Protein AF-A0A2V5X1W4-F1 (afdb_monomer)

pLDDT: mean 90.86, std 5.42, range [63.09, 96.25]

Mean predicted aligned error: 3.99 Å

Secondary structure (DSSP, 8-state):
--HHHHHHHHHTTTS-EEE-SSS-EEETTEESSSSSS-EEEEEEESS---HHHHHHHHH-HHHHSSSPPPHHHHHHTTEEEEEEEEEEEETTEEEEPPPEE-

Foldseek 3Di:
DVVVVVVVVVCCLQWPWADPDPPDIHTAQWDDDDQVGIKGKDFDADDDDDSVLNSCVSNPVLRNDPDDHDPVVCVVSRTPFMWMWGFHDDPPDTDTDPTDTD

Nearest PDB structures (foldseek):
  8h67-assembly1_L  TM=3.588E-01  e=5.699E-01  Synechocystis sp. PCC 6714
  6imj-assembly1_B  TM=1.900E-01  e=8.307E-01  African swine fever virus
  5xxb-assembly1_n  TM=1.669E-01  e=4.527E+00  Toxoplasma gondii

Sequence (102 aa):
MRGANLLAIAALPFFPVVPTSSTTVATTGFAGRGSRDTFVTWPIWTGWLALDAARSLFGLKELQGRSETSIKFLEMLGVAATYRSQRITLGKYRNFTPAAAM

Radius of gyration: 14.39 Å; Cα contacts (8 Å, |Δi|>4): 147; chains: 1; bounding box: 38×28×31 Å

Solvent-accessible surface area (backbone atoms only — not comparable to full-atom values): 5925 Å² total; per-residue (Å²): 122,66,68,65,52,51,51,53,61,71,38,37,82,46,42,44,75,42,76,76,51,100,87,44,69,46,41,47,36,53,34,77,66,66,58,90,38,25,34,38,46,48,75,41,61,78,69,92,69,56,74,67,57,49,27,52,57,41,51,33,61,69,65,46,39,94,60,74,64,58,64,71,60,32,52,76,71,43,30,79,45,41,30,37,24,43,40,38,67,62,88,94,43,80,45,66,47,80,67,40,83,90

Structure (mmCIF, N/CA/C/O backbone):
data_AF-A0A2V5X1W4-F1
#
_entry.id   AF-A0A2V5X1W4-F1
#
loop_
_atom_site.group_PDB
_atom_site.id
_atom_site.type_symbol
_atom_site.label_atom_id
_atom_site.label_alt_id
_atom_site.label_comp_id
_atom_site.label_asym_id
_atom_site.label_entity_id
_atom_site.label_seq_id
_atom_site.pdbx_PDB_ins_code
_atom_site.Cartn_x
_atom_site.Cartn_y
_atom_site.Cartn_z
_atom_site.occupancy
_atom_site.B_iso_or_equiv
_atom_site.auth_seq_id
_atom_site.auth_comp_id
_atom_site.auth_asym_id
_atom_site.auth_atom_id
_atom_site.pdbx_PDB_model_num
ATOM 1 N N . MET A 1 1 ? -17.592 16.196 -7.233 1.00 63.09 1 MET A N 1
ATOM 2 C CA . MET A 1 1 ? -16.298 15.556 -7.564 1.00 63.09 1 MET A CA 1
ATOM 3 C C . MET A 1 1 ? -16.546 14.329 -8.433 1.00 63.09 1 MET A C 1
ATOM 5 O O . MET A 1 1 ? -16.979 13.321 -7.901 1.00 63.09 1 MET A O 1
ATOM 9 N N . ARG A 1 2 ? -16.338 14.396 -9.754 1.00 84.38 2 ARG A N 1
ATOM 10 C CA . ARG A 1 2 ? -16.495 13.216 -10.634 1.00 84.38 2 ARG A CA 1
ATOM 11 C C . ARG A 1 2 ? -15.184 12.437 -10.795 1.00 84.38 2 ARG A C 1
ATOM 13 O O . ARG A 1 2 ? -15.199 11.219 -10.701 1.00 84.38 2 ARG A O 1
ATOM 20 N N . GLY A 1 3 ? -14.055 13.142 -10.923 1.00 91.69 3 GLY A N 1
ATOM 21 C CA . GLY A 1 3 ? -12.733 12.524 -11.102 1.00 91.69 3 GLY A CA 1
ATOM 22 C C . GLY A 1 3 ? -12.283 11.663 -9.919 1.00 91.69 3 GLY A C 1
ATOM 23 O O . GLY A 1 3 ? -11.897 10.520 -10.117 1.00 91.69 3 GLY A O 1
ATOM 24 N N . ALA A 1 4 ? -12.412 12.164 -8.685 1.00 85.62 4 ALA A N 1
ATOM 25 C CA . ALA A 1 4 ? -12.059 11.388 -7.491 1.00 85.62 4 ALA A CA 1
ATOM 26 C C . ALA A 1 4 ? -12.901 10.107 -7.352 1.00 85.62 4 ALA A C 1
ATOM 28 O O . ALA A 1 4 ? -12.370 9.053 -7.020 1.00 85.62 4 ALA A O 1
ATOM 29 N N . ASN A 1 5 ? -14.198 10.180 -7.668 1.00 91.31 5 ASN A N 1
ATOM 30 C CA . ASN A 1 5 ? -15.082 9.015 -7.633 1.00 91.31 5 ASN A CA 1
ATOM 31 C C . ASN A 1 5 ? -14.720 8.003 -8.729 1.00 91.31 5 ASN A C 1
ATOM 33 O O . ASN A 1 5 ? -14.693 6.808 -8.460 1.00 91.31 5 ASN A O 1
ATOM 37 N N . LEU A 1 6 ? -14.404 8.470 -9.943 1.00 94.50 6 LEU A N 1
ATOM 38 C CA . LEU A 1 6 ? -13.951 7.603 -11.032 1.00 94.50 6 LEU A CA 1
ATOM 39 C C . LEU A 1 6 ? -12.642 6.893 -10.666 1.00 94.50 6 LEU A C 1
ATOM 41 O O . LEU A 1 6 ? -12.522 5.689 -10.870 1.00 94.50 6 LEU A O 1
ATOM 45 N N . LEU A 1 7 ? -11.691 7.621 -10.075 1.00 90.69 7 LEU A N 1
ATOM 46 C CA . LEU A 1 7 ? -10.427 7.048 -9.623 1.00 90.69 7 LEU A CA 1
ATOM 47 C C . LEU A 1 7 ? -10.649 6.018 -8.508 1.00 90.69 7 LEU A C 1
ATOM 49 O O . LEU A 1 7 ? -10.040 4.954 -8.534 1.00 90.69 7 LEU A O 1
ATOM 53 N N . ALA A 1 8 ? -11.564 6.290 -7.574 1.00 88.94 8 ALA A N 1
ATOM 54 C CA . ALA A 1 8 ? -11.937 5.332 -6.537 1.00 88.94 8 ALA A CA 1
ATOM 55 C C . ALA A 1 8 ? -12.546 4.048 -7.129 1.00 88.94 8 ALA A C 1
ATOM 57 O O . ALA A 1 8 ? -12.201 2.957 -6.686 1.00 88.94 8 ALA A O 1
ATOM 58 N N . ILE A 1 9 ? -13.395 4.159 -8.158 1.00 91.94 9 ILE A N 1
ATOM 59 C CA . ILE A 1 9 ? -13.958 2.999 -8.869 1.00 91.94 9 ILE A CA 1
ATOM 60 C C . ILE A 1 9 ? -12.852 2.214 -9.585 1.00 91.94 9 ILE A C 1
ATOM 62 O O . ILE A 1 9 ? -12.783 0.995 -9.449 1.00 91.94 9 ILE A O 1
ATOM 66 N N . ALA A 1 10 ? -11.955 2.901 -10.295 1.00 92.88 10 ALA A N 1
ATOM 67 C CA . ALA A 1 10 ? -10.825 2.276 -10.981 1.00 92.88 10 ALA A CA 1
ATOM 68 C C . ALA A 1 10 ? -9.841 1.592 -10.013 1.00 92.88 10 ALA A C 1
ATOM 70 O O . ALA A 1 10 ? -9.144 0.658 -10.400 1.00 92.88 10 ALA A O 1
ATOM 71 N N . ALA A 1 11 ? -9.800 2.036 -8.754 1.00 92.25 11 ALA A N 1
ATOM 72 C CA . ALA A 1 11 ? -8.949 1.484 -7.708 1.00 92.25 11 ALA A CA 1
ATOM 73 C C . ALA A 1 11 ? -9.522 0.216 -7.042 1.00 92.25 11 ALA A C 1
ATOM 75 O O . ALA A 1 11 ? -8.765 -0.528 -6.416 1.00 92.25 11 ALA A O 1
ATOM 76 N N . LEU A 1 12 ? -10.825 -0.069 -7.186 1.00 91.81 12 LEU A N 1
ATOM 77 C CA . LEU A 1 12 ? -11.488 -1.218 -6.548 1.00 91.81 12 LEU A CA 1
ATOM 78 C C . LEU A 1 12 ? -10.831 -2.581 -6.822 1.00 91.81 12 LEU A C 1
ATOM 80 O O . LEU A 1 12 ? -10.778 -3.380 -5.888 1.00 91.81 12 LEU A O 1
ATOM 84 N N . PRO A 1 13 ? -10.304 -2.880 -8.029 1.00 93.12 13 PRO A N 1
ATOM 85 C CA . PRO A 1 13 ? -9.606 -4.140 -8.264 1.00 93.12 13 PRO A CA 1
ATOM 86 C C . PRO A 1 13 ? -8.374 -4.325 -7.368 1.00 93.12 13 PRO A C 1
ATOM 88 O O . PRO A 1 13 ? -8.064 -5.457 -7.012 1.00 93.12 13 PRO A O 1
ATOM 91 N N . PHE A 1 14 ? -7.685 -3.239 -7.005 1.00 93.00 14 PHE A N 1
ATOM 92 C CA . PHE A 1 14 ? -6.446 -3.260 -6.217 1.00 93.00 14 PHE A CA 1
ATOM 93 C C . PHE A 1 14 ? -6.691 -3.146 -4.714 1.00 93.00 14 PHE A C 1
ATOM 95 O O . PHE A 1 14 ? -6.020 -3.803 -3.921 1.00 93.00 14 PHE A O 1
ATOM 102 N N . PHE A 1 15 ? -7.669 -2.326 -4.330 1.00 93.12 15 PHE A N 1
ATOM 103 C CA . PHE A 1 15 ? -7.973 -1.995 -2.940 1.00 93.12 15 PHE A CA 1
ATOM 104 C C . PHE A 1 15 ? -9.428 -2.348 -2.601 1.00 93.12 15 PHE A C 1
ATOM 106 O O . PHE A 1 15 ? -10.189 -1.464 -2.189 1.00 93.12 15 PHE A O 1
ATOM 113 N N . PRO A 1 16 ? -9.870 -3.609 -2.789 1.00 93.56 16 PRO A N 1
ATOM 114 C CA . PRO A 1 16 ? -11.219 -3.990 -2.409 1.00 93.56 16 PRO A CA 1
ATOM 115 C C . PRO A 1 16 ? -11.431 -3.745 -0.914 1.00 93.56 16 PRO A C 1
ATOM 117 O O . PRO A 1 16 ? -10.552 -3.992 -0.083 1.00 93.56 16 PRO A O 1
ATOM 120 N N . VAL A 1 17 ? -12.619 -3.242 -0.587 1.00 91.81 17 VAL A N 1
ATOM 121 C CA . VAL A 1 17 ? -13.049 -2.984 0.785 1.00 91.81 17 VAL A CA 1
ATOM 122 C C . VAL A 1 17 ? -14.021 -4.080 1.184 1.00 91.81 17 VAL A C 1
ATOM 124 O O . VAL A 1 17 ? -15.089 -4.209 0.589 1.00 91.81 17 VAL A O 1
ATOM 127 N N . VAL A 1 18 ? -13.654 -4.862 2.192 1.00 91.94 18 VAL A N 1
ATOM 128 C CA . VAL A 1 18 ? -14.446 -5.995 2.673 1.00 91.94 18 VAL A CA 1
ATOM 129 C C . VAL A 1 18 ? -14.916 -5.748 4.107 1.00 91.94 18 VAL A C 1
ATOM 131 O O . VAL A 1 18 ? -14.121 -5.296 4.940 1.00 91.94 18 VAL A O 1
ATOM 134 N N . PRO A 1 19 ? -16.189 -6.020 4.440 1.00 92.81 19 PRO A N 1
ATOM 135 C CA . PRO A 1 19 ? -16.646 -6.023 5.824 1.00 92.81 19 PRO A CA 1
ATOM 136 C C . PRO A 1 19 ? -15.885 -7.071 6.638 1.00 92.81 19 PRO A C 1
ATOM 138 O O . PRO A 1 19 ? -15.736 -8.212 6.211 1.00 92.81 19 PRO A O 1
ATOM 141 N N . THR A 1 20 ? -15.414 -6.684 7.819 1.00 90.81 20 THR A N 1
ATOM 142 C CA . THR A 1 20 ? -14.759 -7.594 8.776 1.00 90.81 20 THR A CA 1
ATOM 143 C C . THR A 1 20 ? -15.579 -7.804 10.043 1.00 90.81 20 THR A C 1
ATOM 145 O O . THR A 1 20 ? -15.340 -8.753 10.781 1.00 90.81 20 THR A O 1
ATOM 148 N N . SER A 1 21 ? -16.555 -6.932 10.302 1.00 90.12 21 SER A N 1
ATOM 149 C CA . SER A 1 21 ? -17.582 -7.091 11.334 1.00 90.12 21 SER A CA 1
ATOM 150 C C . SER A 1 21 ? -18.807 -6.247 10.972 1.00 90.12 21 SER A C 1
ATOM 152 O O . SER A 1 21 ? -18.821 -5.580 9.937 1.00 90.12 21 SER A O 1
ATOM 154 N N . SER A 1 22 ? -19.810 -6.204 11.851 1.00 90.69 22 SER A N 1
ATOM 155 C CA . SER A 1 22 ? -20.978 -5.324 11.704 1.00 90.69 22 SER A CA 1
ATOM 156 C C . SER A 1 22 ? -20.637 -3.828 11.662 1.00 90.69 22 SER A C 1
ATOM 158 O O . SER A 1 22 ? -21.454 -3.034 11.205 1.00 90.69 22 SER A O 1
ATOM 160 N N . THR A 1 23 ? -19.451 -3.424 12.133 1.00 89.12 23 THR A N 1
ATOM 161 C CA . THR A 1 23 ? -19.057 -2.005 12.250 1.00 89.12 23 THR A CA 1
ATOM 162 C C . THR A 1 23 ? -17.697 -1.684 11.635 1.00 89.12 23 THR A C 1
ATOM 164 O O . THR A 1 23 ? -17.267 -0.530 11.656 1.00 89.12 23 THR A O 1
ATOM 167 N N . THR A 1 24 ? -16.993 -2.677 11.084 1.0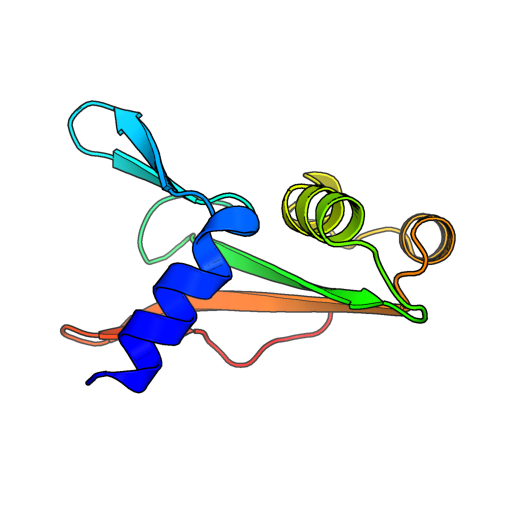0 87.50 24 THR A N 1
ATOM 168 C CA . THR A 1 24 ? -15.629 -2.497 10.571 1.00 87.50 24 THR A CA 1
ATOM 169 C C . THR A 1 24 ? -15.456 -3.060 9.174 1.00 87.50 24 THR A C 1
ATOM 171 O O . THR A 1 24 ? -16.066 -4.058 8.797 1.00 87.50 24 THR A O 1
ATOM 174 N N . VAL A 1 25 ? -14.551 -2.430 8.429 1.00 90.50 25 VAL A N 1
ATOM 175 C CA . VAL A 1 25 ? -14.101 -2.871 7.110 1.00 90.50 25 VAL A CA 1
ATOM 176 C C . VAL A 1 25 ? -12.579 -2.975 7.097 1.00 90.50 25 VAL A C 1
ATOM 178 O O . VAL A 1 25 ? -11.902 -2.273 7.853 1.00 90.50 25 VAL A O 1
ATOM 181 N N . ALA A 1 26 ? -12.050 -3.828 6.229 1.00 89.94 26 ALA A N 1
ATOM 182 C CA . ALA A 1 26 ? -10.642 -3.869 5.863 1.00 89.94 26 ALA A CA 1
ATOM 183 C C . ALA A 1 26 ? -10.489 -3.546 4.376 1.00 89.94 26 ALA A C 1
ATOM 185 O O . ALA A 1 26 ? -11.382 -3.816 3.576 1.00 89.94 26 ALA A O 1
ATOM 186 N N . THR A 1 27 ? -9.351 -2.964 4.020 1.00 91.94 27 THR A N 1
ATOM 187 C CA . THR A 1 27 ? -8.995 -2.645 2.638 1.00 91.94 27 THR A CA 1
ATOM 188 C C . THR A 1 27 ? -7.683 -3.346 2.328 1.00 91.94 27 THR A C 1
ATOM 190 O O . THR A 1 27 ? -6.723 -3.182 3.080 1.00 91.94 27 THR A O 1
ATOM 193 N N . THR A 1 28 ? -7.629 -4.134 1.254 1.00 92.81 28 THR A N 1
ATOM 194 C CA . THR A 1 28 ? -6.370 -4.757 0.805 1.00 92.81 28 THR A CA 1
ATOM 195 C C . THR A 1 28 ? -5.303 -3.685 0.593 1.00 92.81 28 THR A C 1
ATOM 197 O O . THR A 1 28 ? -5.632 -2.585 0.166 1.00 92.81 28 THR A O 1
ATOM 200 N N . GLY A 1 29 ? -4.043 -3.971 0.926 1.00 91.81 29 GLY A N 1
ATOM 201 C CA . GLY A 1 29 ? -2.954 -2.989 0.851 1.00 91.81 29 GLY A CA 1
ATOM 202 C C . GLY A 1 29 ? -2.910 -1.988 2.008 1.00 91.81 29 GLY A C 1
ATOM 203 O O . GLY A 1 29 ? -2.043 -1.121 2.026 1.00 91.81 29 GLY A O 1
ATOM 204 N N . PHE A 1 30 ? -3.809 -2.108 2.990 1.00 91.69 30 PHE A N 1
ATOM 205 C CA . PHE A 1 30 ? -3.770 -1.329 4.223 1.00 91.69 30 PHE A CA 1
ATOM 206 C C . PHE A 1 30 ? -3.534 -2.238 5.427 1.00 91.69 30 PHE A C 1
ATOM 208 O O . PHE A 1 30 ? -4.157 -3.292 5.558 1.00 91.69 30 PHE A O 1
ATOM 215 N N . ALA A 1 31 ? -2.673 -1.800 6.341 1.00 89.00 31 ALA A N 1
ATOM 216 C CA . ALA A 1 31 ? -2.367 -2.507 7.580 1.00 89.00 31 ALA A CA 1
ATOM 217 C C . ALA A 1 31 ? -2.711 -1.670 8.819 1.00 89.00 31 ALA A C 1
ATOM 219 O O . ALA A 1 31 ? -2.554 -0.449 8.816 1.00 89.00 31 ALA A O 1
ATOM 220 N N . GLY A 1 32 ? -3.133 -2.357 9.886 1.00 86.12 32 GLY A N 1
ATOM 221 C CA . GLY A 1 32 ? -3.444 -1.796 11.207 1.00 86.12 32 GLY A CA 1
ATOM 222 C C . GLY A 1 32 ? -4.926 -1.426 11.418 1.00 86.12 32 GLY A C 1
ATOM 223 O O . GLY A 1 32 ? -5.783 -1.747 10.592 1.00 86.12 32 GLY A O 1
ATOM 224 N N . ARG A 1 33 ? -5.265 -0.809 12.563 1.00 78.50 33 ARG A N 1
ATOM 225 C CA . ARG A 1 33 ? -6.653 -0.524 12.978 1.00 78.50 33 ARG A CA 1
ATOM 226 C C . ARG A 1 33 ? -6.884 0.938 13.395 1.00 78.50 33 ARG A C 1
ATOM 228 O O . ARG A 1 33 ? -6.275 1.452 14.324 1.00 78.50 33 ARG A O 1
ATOM 235 N N . GLY A 1 34 ? -7.872 1.590 12.778 1.00 75.25 34 GLY A N 1
ATOM 236 C CA . GLY A 1 34 ? -8.331 2.934 13.171 1.00 75.25 34 GLY A CA 1
ATOM 237 C C . GLY A 1 34 ? -7.540 4.090 12.543 1.00 75.25 34 GLY A C 1
ATOM 238 O O . GLY A 1 34 ? -6.824 3.918 11.568 1.00 75.25 34 GLY A O 1
ATOM 239 N N . SER A 1 35 ? -7.714 5.320 13.025 1.00 69.12 35 SER A N 1
ATOM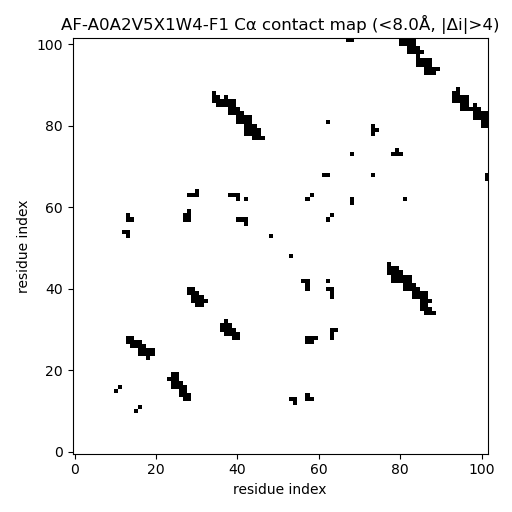 240 C CA . SER A 1 35 ? -7.087 6.508 12.407 1.00 69.12 35 SER A CA 1
ATOM 241 C C . SER A 1 35 ? -5.637 6.753 12.826 1.00 69.12 35 SER A C 1
ATOM 243 O O . SER A 1 35 ? -4.960 7.542 12.182 1.00 69.12 35 SER A O 1
ATOM 245 N N . ARG A 1 36 ? -5.168 6.122 13.908 1.00 73.50 36 ARG A N 1
ATOM 246 C CA . ARG A 1 36 ? -3.799 6.294 14.429 1.00 73.50 36 ARG A CA 1
ATOM 247 C C . ARG A 1 36 ? -2.856 5.158 14.057 1.00 73.50 36 ARG A C 1
ATOM 249 O O . ARG A 1 36 ? -1.657 5.279 14.250 1.00 73.50 36 ARG A O 1
ATOM 256 N N . ASP A 1 37 ? -3.388 4.082 13.501 1.00 85.94 37 ASP A N 1
ATOM 257 C CA . ASP A 1 37 ? -2.630 2.884 13.174 1.00 85.94 37 ASP A CA 1
ATOM 258 C C . ASP A 1 37 ? -3.138 2.318 11.852 1.00 85.94 37 ASP A C 1
ATOM 260 O O . ASP A 1 37 ? -3.557 1.180 11.768 1.00 85.94 37 ASP A O 1
ATOM 264 N N . THR A 1 38 ? -3.247 3.139 10.811 1.00 91.69 38 THR A N 1
ATOM 265 C CA . THR A 1 38 ? -3.521 2.623 9.467 1.00 91.69 38 THR A CA 1
ATOM 266 C C . THR A 1 38 ? -2.455 3.122 8.526 1.00 91.69 38 THR A C 1
ATOM 268 O O . THR A 1 38 ? -2.279 4.328 8.384 1.00 91.69 38 THR A O 1
ATOM 271 N N . PHE A 1 39 ? -1.769 2.190 7.882 1.00 93.25 39 PHE A N 1
ATOM 272 C CA . PHE A 1 39 ? -0.679 2.459 6.961 1.00 93.25 39 PHE A CA 1
ATOM 273 C C . PHE A 1 39 ? -0.971 1.822 5.612 1.00 93.25 39 PHE A C 1
ATOM 275 O O . PHE A 1 39 ? -1.664 0.810 5.538 1.00 93.25 39 PHE A O 1
ATOM 282 N N . VAL A 1 40 ? -0.426 2.425 4.566 1.00 92.88 40 VAL A N 1
ATOM 283 C CA . VAL A 1 40 ? -0.386 1.876 3.212 1.00 92.88 40 VAL A CA 1
ATOM 284 C C . VAL A 1 40 ? 1.064 1.888 2.755 1.00 92.88 40 VAL A C 1
ATOM 286 O O . VAL A 1 40 ? 1.770 2.877 2.978 1.00 92.88 40 VAL A O 1
ATOM 289 N N . THR A 1 41 ? 1.505 0.787 2.155 1.00 94.00 41 THR A N 1
ATOM 290 C CA . THR A 1 41 ? 2.853 0.658 1.596 1.00 94.00 41 THR A CA 1
ATOM 291 C C . THR A 1 41 ? 2.759 0.538 0.083 1.00 94.00 41 THR A C 1
ATOM 293 O O . THR A 1 41 ? 2.063 -0.336 -0.439 1.00 94.00 41 THR A O 1
ATOM 296 N N . TRP A 1 42 ? 3.451 1.440 -0.604 1.00 92.62 42 TRP A N 1
ATOM 297 C CA . TRP A 1 42 ? 3.485 1.587 -2.050 1.00 92.62 42 TRP A CA 1
ATOM 298 C C . TRP A 1 42 ? 4.763 0.957 -2.605 1.00 92.62 42 TRP A C 1
ATOM 300 O O . TRP A 1 42 ? 5.848 1.478 -2.331 1.00 92.62 42 TRP A O 1
ATOM 310 N N . PRO A 1 43 ? 4.669 -0.137 -3.374 1.00 94.69 43 PRO A N 1
ATOM 311 C CA . PRO A 1 43 ? 5.802 -0.658 -4.120 1.00 94.69 43 PRO A CA 1
ATOM 312 C C . PRO A 1 43 ? 6.054 0.189 -5.371 1.00 94.69 43 PRO A C 1
ATOM 314 O O . PRO A 1 43 ? 5.122 0.546 -6.090 1.00 94.69 43 PRO A O 1
ATOM 317 N N . ILE A 1 44 ? 7.322 0.468 -5.651 1.00 94.81 44 ILE A N 1
ATOM 318 C CA . ILE A 1 44 ? 7.806 1.030 -6.912 1.00 94.81 44 ILE A CA 1
ATOM 319 C C . ILE A 1 44 ? 8.489 -0.107 -7.658 1.00 94.81 44 ILE A C 1
ATOM 321 O O . ILE A 1 44 ? 9.541 -0.574 -7.231 1.00 94.81 44 ILE A O 1
ATOM 325 N N . TRP A 1 45 ? 7.882 -0.594 -8.734 1.00 95.88 45 TRP A N 1
ATOM 326 C CA . TRP A 1 45 ? 8.380 -1.739 -9.497 1.00 95.88 45 TRP A CA 1
ATOM 327 C C . TRP A 1 45 ? 9.028 -1.306 -10.817 1.00 95.88 45 TRP A C 1
ATOM 329 O O . TRP A 1 45 ? 8.784 -0.208 -11.314 1.00 95.88 45 TRP A O 1
ATOM 339 N N . THR A 1 46 ? 9.889 -2.155 -11.374 1.00 93.81 46 THR A N 1
ATOM 340 C CA . THR A 1 46 ? 10.788 -1.792 -12.486 1.00 93.81 46 THR A CA 1
ATOM 341 C C . THR A 1 46 ? 10.270 -2.172 -13.875 1.00 93.81 46 THR A C 1
ATOM 343 O O . THR A 1 46 ? 10.789 -1.670 -14.869 1.00 93.81 46 THR A O 1
ATOM 346 N N . GLY A 1 47 ? 9.251 -3.034 -13.967 1.00 93.75 47 GLY A N 1
ATOM 347 C CA . GLY A 1 47 ? 8.709 -3.543 -15.233 1.00 93.75 47 GLY A CA 1
ATOM 348 C C . GLY A 1 47 ? 7.212 -3.296 -15.432 1.00 93.75 47 GLY A C 1
ATOM 349 O O . GLY A 1 47 ? 6.512 -2.791 -14.562 1.00 93.75 47 GLY A O 1
ATOM 350 N N . TRP A 1 48 ? 6.679 -3.684 -16.587 1.00 95.06 48 TRP A N 1
ATOM 351 C CA . TRP A 1 48 ? 5.228 -3.706 -16.767 1.00 95.06 48 TRP A CA 1
ATOM 352 C C . TRP A 1 48 ? 4.628 -4.866 -15.979 1.00 95.06 48 TRP A C 1
ATOM 354 O O . TRP A 1 48 ? 5.069 -6.006 -16.114 1.00 95.06 48 TRP A O 1
ATOM 364 N N . LEU A 1 49 ? 3.604 -4.577 -15.180 1.00 93.62 49 LEU A N 1
ATOM 365 C CA . LEU A 1 49 ? 2.837 -5.596 -14.477 1.00 93.62 49 LEU A CA 1
ATOM 366 C C . LEU A 1 49 ? 1.465 -5.740 -15.119 1.00 93.62 49 LEU A C 1
ATOM 368 O O . LEU A 1 49 ? 0.776 -4.753 -15.385 1.00 93.62 49 LEU A O 1
ATOM 372 N N . ALA A 1 50 ? 1.055 -6.989 -15.317 1.00 94.25 50 ALA A N 1
ATOM 373 C CA . ALA A 1 50 ? -0.338 -7.295 -15.568 1.00 94.25 50 ALA A CA 1
ATOM 374 C C . ALA A 1 50 ? -1.189 -6.912 -14.341 1.00 94.25 50 ALA A C 1
ATOM 376 O O . ALA A 1 50 ? -0.708 -6.829 -13.206 1.00 94.25 50 ALA A O 1
ATOM 377 N N . LEU A 1 51 ? -2.474 -6.646 -14.573 1.00 92.12 51 LEU A N 1
ATOM 378 C CA . LEU A 1 51 ? -3.380 -6.125 -13.549 1.00 92.12 51 LEU A CA 1
ATOM 379 C C . LEU A 1 51 ? -3.510 -7.062 -12.334 1.00 92.12 51 LEU A C 1
ATOM 381 O O . LEU A 1 51 ? -3.638 -6.618 -11.200 1.00 92.12 51 LEU A O 1
ATOM 385 N N . ASP A 1 52 ? -3.541 -8.367 -12.563 1.00 94.94 52 ASP A N 1
ATOM 386 C CA . ASP A 1 52 ? -3.524 -9.418 -11.540 1.00 94.94 52 ASP A CA 1
ATOM 387 C C . ASP A 1 52 ? -2.215 -9.464 -10.741 1.00 94.94 52 ASP A C 1
ATOM 389 O O . ASP A 1 52 ? -2.270 -9.514 -9.514 1.00 94.94 52 ASP A O 1
ATOM 393 N N . ALA A 1 53 ? -1.059 -9.347 -11.395 1.00 94.69 53 ALA A N 1
ATOM 394 C CA . ALA A 1 53 ? 0.232 -9.268 -10.712 1.00 94.69 53 ALA A CA 1
ATOM 395 C C . ALA A 1 53 ? 0.309 -8.038 -9.792 1.00 94.69 53 ALA A C 1
ATOM 397 O O . ALA A 1 53 ? 0.690 -8.154 -8.626 1.00 94.69 53 ALA 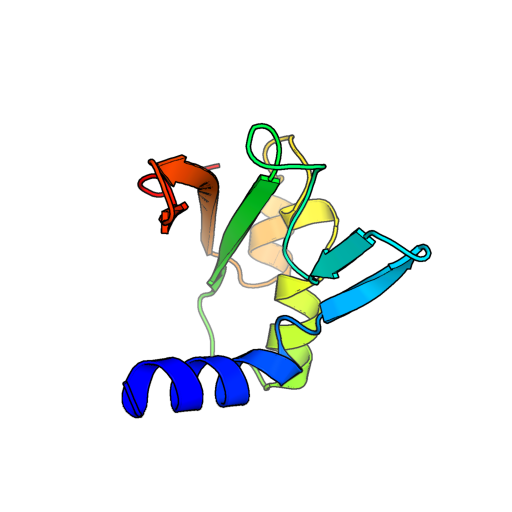A O 1
ATOM 398 N N . ALA A 1 54 ? -0.139 -6.875 -10.274 1.00 93.75 54 ALA A N 1
ATOM 399 C CA . ALA A 1 54 ? -0.218 -5.663 -9.463 1.00 93.75 54 ALA A CA 1
ATOM 400 C C . ALA A 1 54 ? -1.169 -5.829 -8.261 1.00 93.75 54 ALA A C 1
ATOM 402 O O . ALA A 1 54 ? -0.836 -5.420 -7.150 1.00 93.75 54 ALA A O 1
ATOM 403 N N . ARG A 1 55 ? -2.327 -6.484 -8.443 1.00 94.06 55 ARG A N 1
ATOM 404 C CA . ARG A 1 55 ? -3.256 -6.806 -7.342 1.00 94.06 55 ARG A CA 1
ATOM 405 C C . ARG A 1 55 ? -2.603 -7.673 -6.267 1.00 94.06 55 ARG A C 1
ATOM 407 O O . ARG A 1 55 ? -2.71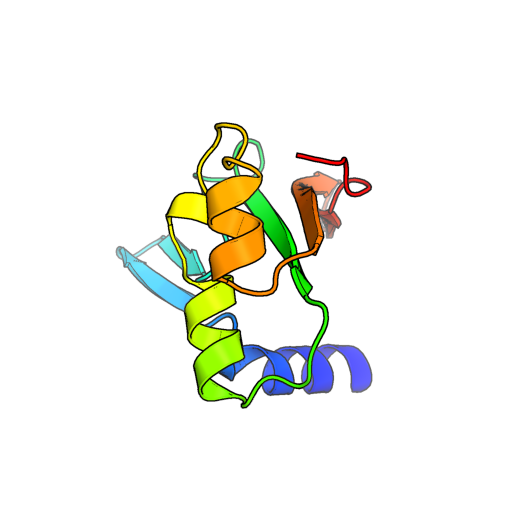1 -7.348 -5.085 1.00 94.06 55 ARG A O 1
ATOM 414 N N . SER A 1 56 ? -1.901 -8.730 -6.669 1.00 93.94 56 SER A N 1
ATOM 415 C CA . SER A 1 56 ? -1.153 -9.588 -5.745 1.00 93.94 56 SER A CA 1
ATOM 416 C C . SER A 1 56 ? -0.072 -8.808 -5.000 1.00 93.94 56 SER A C 1
ATOM 418 O O . SER A 1 56 ? 0.064 -8.964 -3.790 1.00 93.94 56 SER A O 1
ATOM 420 N N . LEU A 1 57 ? 0.645 -7.920 -5.694 1.00 94.62 57 LEU A N 1
ATOM 421 C CA . LEU A 1 57 ? 1.701 -7.110 -5.097 1.00 94.62 57 LEU A CA 1
ATOM 422 C C . LEU A 1 57 ? 1.162 -6.164 -4.014 1.00 94.62 57 LEU A C 1
ATOM 424 O O . LEU A 1 57 ? 1.702 -6.122 -2.912 1.00 94.62 57 LEU A O 1
ATOM 428 N N . PHE A 1 58 ? 0.059 -5.453 -4.275 1.00 93.38 58 PHE A N 1
ATOM 429 C CA . PHE A 1 58 ? -0.560 -4.585 -3.265 1.00 93.38 58 PHE A CA 1
ATOM 430 C C . PHE A 1 58 ? -1.100 -5.366 -2.059 1.00 93.38 58 PHE A C 1
ATOM 432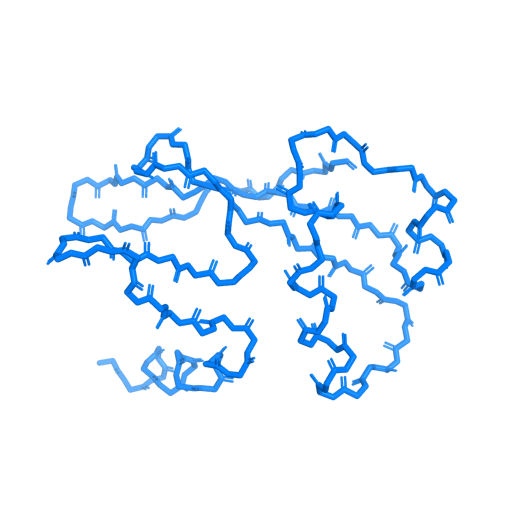 O O . PHE A 1 58 ? -1.079 -4.854 -0.940 1.00 93.38 58 PHE A O 1
ATOM 439 N N . GLY A 1 59 ? -1.562 -6.601 -2.265 1.00 92.50 59 GLY A N 1
ATOM 440 C CA . GLY A 1 59 ? -2.053 -7.479 -1.201 1.00 92.50 59 GLY A CA 1
ATOM 441 C C . GLY A 1 59 ? -0.973 -8.229 -0.419 1.00 92.50 59 GLY A C 1
ATOM 442 O O . GLY A 1 59 ? -1.306 -8.893 0.563 1.00 92.50 59 GLY A O 1
ATOM 443 N N . LEU A 1 60 ? 0.296 -8.142 -0.828 1.00 93.38 60 LEU A N 1
ATOM 444 C CA . LEU A 1 60 ? 1.375 -8.942 -0.262 1.00 93.38 60 LEU A CA 1
ATOM 445 C C . LEU A 1 60 ? 1.680 -8.518 1.180 1.00 93.38 60 LEU A C 1
ATOM 447 O O . LEU A 1 60 ? 2.066 -7.377 1.453 1.00 93.38 60 LEU A O 1
ATOM 451 N N . LYS A 1 61 ? 1.499 -9.445 2.123 1.00 90.19 61 LYS A N 1
ATOM 452 C CA . LYS A 1 61 ? 1.595 -9.167 3.563 1.00 90.19 61 LYS A CA 1
ATOM 453 C C . LYS A 1 61 ? 2.995 -8.712 3.963 1.00 90.19 61 LYS A C 1
ATOM 455 O O . LYS A 1 61 ? 3.131 -7.872 4.847 1.00 90.19 61 LYS A O 1
ATOM 460 N N . GLU A 1 62 ? 4.007 -9.251 3.303 1.00 90.56 62 GLU A N 1
ATOM 461 C CA . GLU A 1 62 ? 5.417 -8.942 3.486 1.00 90.56 62 GLU A CA 1
ATOM 462 C C . GLU A 1 62 ? 5.688 -7.455 3.228 1.00 90.56 62 GLU A C 1
ATOM 464 O O . GLU A 1 62 ? 6.397 -6.837 4.013 1.00 90.56 62 GLU A O 1
ATOM 469 N N . LEU A 1 63 ? 5.033 -6.851 2.226 1.00 90.94 63 LEU A N 1
ATOM 470 C CA . LEU A 1 63 ? 5.158 -5.415 1.939 1.00 90.94 63 LEU A CA 1
ATOM 471 C C . LEU A 1 63 ? 4.328 -4.551 2.893 1.00 90.94 63 LEU A C 1
ATOM 473 O O . LEU A 1 63 ? 4.711 -3.434 3.228 1.00 90.94 63 LEU A O 1
ATOM 477 N N . GLN A 1 64 ? 3.175 -5.047 3.347 1.00 90.56 64 GLN A N 1
ATOM 478 C CA . GLN A 1 64 ? 2.303 -4.297 4.259 1.00 90.56 64 GLN A CA 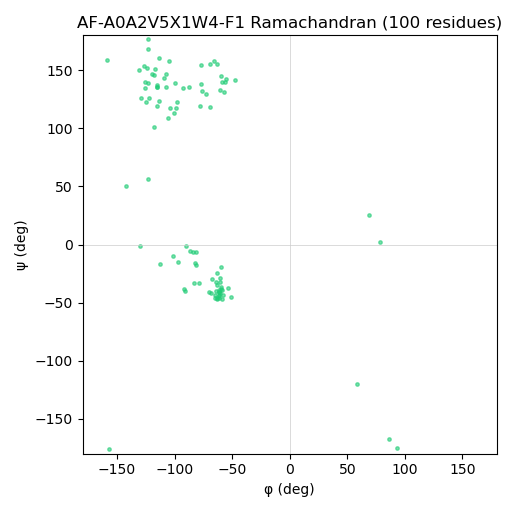1
ATOM 479 C C . GLN A 1 64 ? 2.705 -4.432 5.739 1.00 90.56 64 GLN A C 1
ATOM 481 O O . GLN A 1 64 ? 2.138 -3.757 6.603 1.00 90.56 64 GLN A O 1
ATOM 486 N N . GLY A 1 65 ? 3.678 -5.290 6.052 1.00 85.56 65 GLY A N 1
ATOM 487 C CA . GLY A 1 65 ? 4.184 -5.536 7.401 1.00 85.56 65 GLY A CA 1
ATOM 488 C C . GLY A 1 65 ? 4.967 -4.355 7.977 1.00 85.56 65 GLY A C 1
ATOM 489 O O . GLY A 1 65 ? 5.509 -3.533 7.252 1.00 85.56 65 GLY A O 1
ATOM 490 N N . ARG A 1 66 ? 5.041 -4.232 9.309 1.00 79.56 66 ARG A N 1
ATOM 491 C CA . ARG A 1 66 ? 5.689 -3.067 9.941 1.00 79.56 66 ARG A CA 1
ATOM 492 C C . ARG A 1 66 ? 7.204 -2.993 9.726 1.00 79.56 66 ARG A C 1
ATOM 494 O O . ARG A 1 66 ? 7.729 -1.886 9.710 1.00 79.56 66 ARG A O 1
ATOM 501 N N . SER A 1 67 ? 7.854 -4.139 9.577 1.00 84.12 67 SER A N 1
ATOM 502 C CA . SER A 1 67 ? 9.302 -4.260 9.417 1.00 84.12 67 SER A CA 1
ATOM 503 C C . SER A 1 67 ? 9.761 -3.890 8.010 1.00 84.12 67 SER A C 1
ATOM 505 O O . SER A 1 67 ? 8.997 -4.030 7.057 1.00 84.12 67 SER A O 1
ATOM 507 N N . GLU A 1 68 ? 11.017 -3.462 7.894 1.00 85.38 68 GLU A N 1
ATOM 508 C CA . GLU A 1 68 ? 11.684 -3.294 6.601 1.00 85.38 68 GLU A CA 1
ATOM 509 C C . GLU A 1 68 ? 11.641 -4.609 5.817 1.00 85.38 68 GLU A C 1
ATOM 511 O O . GLU A 1 68 ? 11.798 -5.704 6.375 1.00 85.38 68 GLU A O 1
ATOM 516 N N . THR A 1 69 ? 11.399 -4.503 4.513 1.00 88.31 69 THR A N 1
ATOM 517 C CA . THR A 1 69 ? 11.409 -5.668 3.630 1.00 88.31 69 THR A CA 1
ATOM 518 C C . THR A 1 69 ? 12.830 -5.903 3.134 1.00 88.31 69 THR A C 1
ATOM 520 O O . THR A 1 69 ? 13.517 -4.971 2.731 1.00 88.31 69 THR A O 1
ATOM 523 N N . SER A 1 70 ? 13.285 -7.157 3.130 1.00 91.50 70 SER A N 1
ATOM 524 C CA . SER A 1 70 ? 14.613 -7.491 2.609 1.00 91.50 70 SER A CA 1
ATOM 525 C C . SER A 1 70 ? 14.767 -7.037 1.153 1.00 91.50 70 SER A C 1
ATOM 527 O O . SER A 1 70 ? 13.946 -7.395 0.310 1.00 91.50 70 SER A O 1
ATOM 529 N N . ILE A 1 71 ? 15.865 -6.339 0.843 1.00 92.38 71 ILE A N 1
ATOM 530 C CA . ILE A 1 71 ? 16.205 -5.902 -0.523 1.00 92.38 71 ILE A CA 1
ATOM 531 C C . ILE A 1 71 ? 16.145 -7.079 -1.504 1.00 92.38 71 ILE A C 1
ATOM 533 O O . ILE A 1 71 ? 15.502 -6.984 -2.542 1.00 92.38 71 ILE A O 1
ATOM 537 N N . LYS A 1 72 ? 16.710 -8.233 -1.129 1.00 95.06 72 LYS A N 1
ATOM 538 C CA . LYS A 1 72 ? 16.703 -9.440 -1.969 1.00 95.06 72 LYS A CA 1
ATOM 539 C C . LYS A 1 72 ? 15.285 -9.925 -2.293 1.00 95.06 72 LYS A C 1
ATOM 541 O O . LYS A 1 72 ? 15.030 -10.421 -3.386 1.00 95.06 72 LYS A O 1
ATOM 546 N N . PHE A 1 73 ? 14.357 -9.797 -1.344 1.00 93.88 73 PHE A N 1
ATOM 547 C CA . PHE A 1 73 ? 12.954 -10.148 -1.563 1.00 93.88 73 PHE A CA 1
ATOM 548 C C . PHE A 1 73 ? 12.268 -9.154 -2.507 1.00 93.88 73 PHE A C 1
ATOM 550 O O . PHE A 1 73 ? 11.529 -9.574 -3.394 1.00 93.88 73 PHE A O 1
ATOM 557 N N . LEU A 1 74 ? 12.547 -7.854 -2.361 1.00 94.56 74 LEU A N 1
ATOM 558 C CA . LEU A 1 74 ? 12.039 -6.827 -3.274 1.00 94.56 74 LEU A CA 1
ATOM 559 C C . LEU A 1 74 ? 12.547 -7.051 -4.706 1.00 94.56 74 LEU A C 1
ATOM 561 O O . LEU A 1 74 ? 11.745 -7.072 -5.640 1.00 94.56 74 LEU A O 1
ATOM 565 N N . GLU A 1 75 ? 13.842 -7.325 -4.874 1.00 94.50 75 GLU A N 1
ATOM 566 C CA . GLU A 1 75 ? 14.458 -7.626 -6.172 1.00 94.50 75 GLU A CA 1
ATOM 567 C C . GLU A 1 75 ? 13.804 -8.832 -6.856 1.00 94.50 75 GLU A C 1
ATOM 569 O O . GLU A 1 75 ? 13.481 -8.769 -8.042 1.00 94.50 75 GLU A O 1
ATOM 574 N N . MET A 1 76 ? 13.532 -9.908 -6.107 1.00 94.00 76 MET A N 1
ATOM 575 C CA . MET A 1 76 ? 12.838 -11.094 -6.626 1.00 94.00 76 MET A CA 1
ATOM 576 C C . MET A 1 76 ? 11.425 -10.794 -7.147 1.00 94.00 76 MET A C 1
ATOM 578 O O . MET A 1 76 ? 10.944 -11.490 -8.038 1.00 94.00 76 MET A O 1
ATOM 582 N N . LEU A 1 77 ? 10.759 -9.774 -6.601 1.00 94.12 77 LEU A N 1
ATOM 583 C CA . LEU A 1 77 ? 9.431 -9.331 -7.033 1.00 94.12 77 LE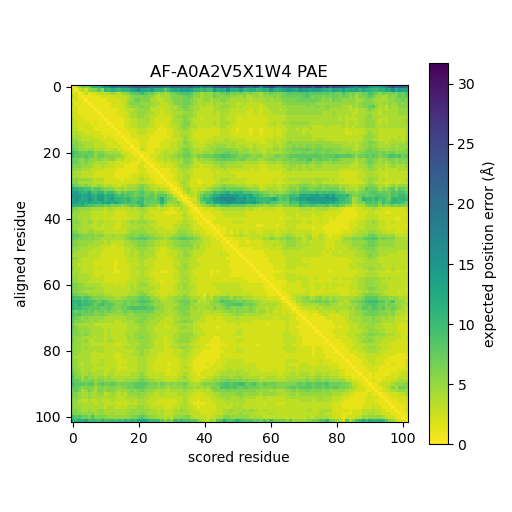U A CA 1
ATOM 584 C C . LEU A 1 77 ? 9.482 -8.266 -8.140 1.00 94.12 77 LEU A C 1
ATOM 586 O O . LEU A 1 77 ? 8.432 -7.805 -8.586 1.00 94.12 77 LEU A O 1
ATOM 590 N N . GLY A 1 78 ? 10.677 -7.841 -8.566 1.00 95.69 78 GLY A N 1
ATOM 591 C CA . GLY A 1 78 ? 10.842 -6.711 -9.480 1.00 95.69 78 GLY A CA 1
ATOM 592 C C . GLY A 1 78 ? 10.473 -5.365 -8.845 1.00 95.69 78 GLY A C 1
ATOM 593 O O . GLY A 1 78 ? 10.080 -4.437 -9.552 1.00 95.69 78 GLY A O 1
ATOM 594 N N . VAL A 1 79 ? 10.568 -5.255 -7.517 1.00 96.25 79 VAL A N 1
ATOM 595 C CA . VAL A 1 79 ? 10.320 -4.031 -6.747 1.00 96.25 79 VAL A CA 1
ATOM 596 C C . VAL A 1 79 ? 11.651 -3.344 -6.447 1.00 96.25 79 VAL A C 1
ATOM 598 O O . VAL A 1 79 ? 12.535 -3.930 -5.837 1.00 96.25 79 VAL A O 1
ATOM 601 N N . ALA A 1 80 ? 11.790 -2.089 -6.867 1.00 95.62 80 ALA A N 1
ATOM 602 C CA . ALA A 1 80 ? 12.966 -1.260 -6.613 1.00 95.62 80 ALA A CA 1
ATOM 603 C C . ALA A 1 80 ? 12.933 -0.582 -5.239 1.00 95.62 80 ALA A C 1
ATOM 605 O O . ALA A 1 80 ? 13.981 -0.345 -4.646 1.00 95.62 80 ALA A O 1
ATOM 606 N N . ALA A 1 81 ? 11.744 -0.223 -4.752 1.00 94.38 81 ALA A N 1
ATOM 607 C CA . ALA A 1 81 ? 11.590 0.460 -3.474 1.00 94.38 81 ALA A CA 1
ATOM 608 C C . ALA A 1 81 ? 10.181 0.291 -2.910 1.00 94.38 81 ALA A C 1
ATOM 610 O O . ALA A 1 81 ? 9.219 0.073 -3.648 1.00 94.38 81 ALA A O 1
ATOM 611 N N . THR A 1 82 ? 10.053 0.475 -1.601 1.00 95.00 82 THR A N 1
ATOM 612 C CA . THR A 1 82 ? 8.766 0.608 -0.921 1.00 95.00 82 THR A CA 1
ATOM 613 C C . THR A 1 82 ? 8.705 1.916 -0.154 1.00 95.00 82 THR A C 1
ATOM 615 O O . THR A 1 82 ? 9.667 2.304 0.502 1.00 95.00 82 THR A O 1
ATOM 618 N N . TYR A 1 83 ? 7.556 2.583 -0.211 1.00 95.19 83 TYR A N 1
ATOM 619 C CA . TYR A 1 83 ? 7.303 3.801 0.550 1.00 95.19 83 TYR A CA 1
ATOM 620 C C . TYR A 1 83 ? 6.033 3.661 1.371 1.00 95.19 83 TYR A C 1
ATOM 622 O O . TYR A 1 83 ? 5.024 3.158 0.881 1.00 95.19 83 TYR A O 1
ATOM 630 N N . ARG A 1 84 ? 6.043 4.155 2.605 1.00 94.56 84 A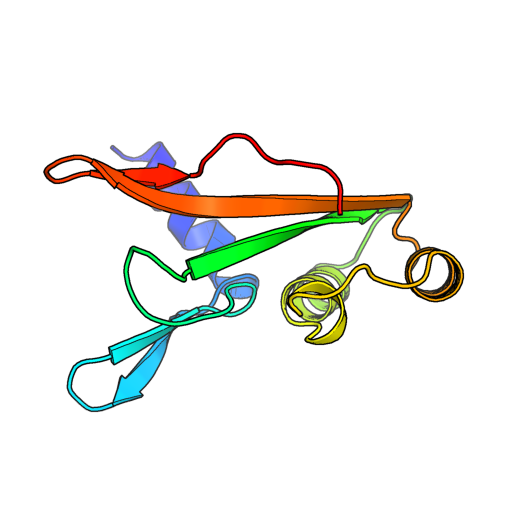RG A N 1
ATOM 631 C CA . ARG A 1 84 ? 4.903 4.059 3.513 1.00 94.56 84 ARG A CA 1
ATOM 632 C C . ARG A 1 84 ? 4.330 5.419 3.858 1.00 94.56 84 ARG A C 1
ATOM 634 O O . ARG A 1 84 ? 5.054 6.329 4.249 1.00 94.56 84 ARG A O 1
ATOM 641 N N . SER A 1 85 ? 3.004 5.494 3.824 1.00 94.94 85 SER A N 1
ATOM 642 C CA . SER A 1 85 ? 2.230 6.608 4.369 1.00 94.94 85 SER A CA 1
ATOM 643 C C . SER A 1 85 ? 1.314 6.127 5.487 1.00 94.94 85 SER A C 1
ATOM 645 O O . SER A 1 85 ? 0.745 5.035 5.423 1.00 94.94 85 SER A O 1
ATOM 647 N N . GLN A 1 86 ? 1.104 6.975 6.489 1.00 93.94 86 GLN A N 1
ATOM 648 C CA . GLN A 1 86 ? 0.073 6.782 7.501 1.00 93.94 86 GLN A CA 1
ATOM 649 C C . GLN A 1 86 ? -1.206 7.496 7.071 1.00 93.94 86 GLN A C 1
ATOM 651 O O . GLN A 1 86 ? -1.177 8.659 6.669 1.00 93.94 86 GLN A O 1
ATOM 656 N N . ARG A 1 87 ? -2.351 6.829 7.197 1.00 92.50 87 ARG A N 1
ATOM 657 C CA . ARG A 1 87 ? -3.658 7.470 7.100 1.00 92.50 87 ARG A CA 1
ATOM 658 C C . ARG A 1 87 ? -3.954 8.186 8.411 1.00 92.50 87 ARG A C 1
ATOM 660 O O . ARG A 1 87 ? -4.117 7.535 9.435 1.00 92.50 87 ARG A O 1
ATOM 667 N N . ILE A 1 88 ? -4.125 9.497 8.350 1.00 92.94 88 ILE A N 1
ATOM 668 C CA . ILE A 1 88 ? -4.462 10.361 9.481 1.00 92.94 88 ILE A CA 1
ATOM 669 C C . ILE A 1 88 ? -5.855 10.968 9.308 1.00 92.94 88 ILE A C 1
ATOM 671 O O . ILE A 1 88 ? -6.411 11.013 8.210 1.00 92.94 88 ILE A O 1
ATOM 675 N N . THR A 1 89 ? -6.448 11.431 10.406 1.00 91.56 89 THR A N 1
ATOM 676 C CA . THR A 1 89 ? -7.715 12.176 10.386 1.00 91.56 89 THR A CA 1
ATOM 677 C C . THR A 1 89 ? -7.468 13.599 10.869 1.00 91.56 89 THR A C 1
ATOM 679 O O . THR A 1 89 ? -7.023 13.793 11.995 1.00 91.56 89 THR A O 1
ATOM 682 N N . LEU A 1 90 ? -7.750 14.581 10.011 1.00 89.50 90 LEU A N 1
ATOM 683 C CA . LEU A 1 90 ? -7.645 16.011 10.303 1.00 89.50 90 LEU A CA 1
ATOM 684 C C . LEU A 1 90 ? -9.040 16.632 10.179 1.00 89.50 90 LEU A C 1
ATOM 686 O O . LEU A 1 90 ? -9.555 16.839 9.076 1.00 89.50 90 LEU A O 1
ATOM 690 N N . GLY A 1 91 ? -9.689 16.868 11.321 1.00 89.62 91 GLY A N 1
ATOM 691 C CA . GLY A 1 91 ? -11.100 17.250 11.367 1.00 89.62 91 GLY A CA 1
ATOM 692 C C . GLY A 1 91 ? -11.980 16.184 10.707 1.00 89.62 91 GLY A C 1
ATOM 693 O O . GLY A 1 91 ? -11.976 15.026 11.118 1.00 89.62 91 GLY A O 1
ATOM 694 N N . LYS A 1 92 ? -12.712 16.565 9.654 1.00 88.38 92 LYS A N 1
ATOM 695 C CA . LYS A 1 92 ? -13.573 15.652 8.879 1.00 88.38 92 LYS A CA 1
ATOM 696 C C . LYS A 1 92 ? -12.856 14.914 7.742 1.00 88.38 92 LYS A C 1
ATOM 698 O O . LYS A 1 92 ? -13.472 14.083 7.078 1.00 88.38 92 LYS A O 1
ATOM 703 N N . TYR A 1 93 ? -11.589 15.23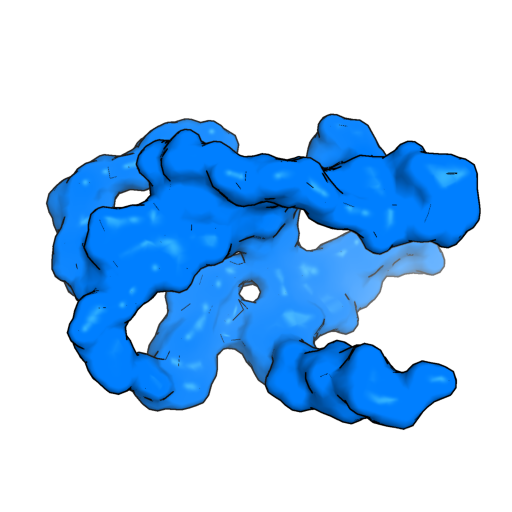2 7.479 1.00 86.19 93 TYR A N 1
ATOM 704 C CA . TYR A 1 93 ? -10.856 14.701 6.334 1.00 86.19 93 TYR A CA 1
ATOM 705 C C . TYR A 1 93 ? -9.954 13.541 6.738 1.00 86.19 93 TYR A C 1
ATOM 707 O O . TYR A 1 93 ? -9.276 13.585 7.765 1.00 86.19 93 TYR A O 1
ATOM 715 N N . ARG A 1 94 ? -9.924 12.507 5.896 1.00 87.94 94 ARG A N 1
ATOM 716 C CA . ARG A 1 94 ? -8.943 11.422 5.973 1.00 87.94 94 ARG A CA 1
ATOM 717 C C . ARG A 1 94 ? -7.855 11.706 4.948 1.00 87.94 94 ARG A C 1
ATOM 719 O O . ARG A 1 94 ? -8.154 11.753 3.761 1.00 87.94 94 ARG A O 1
ATOM 726 N N . ASN A 1 95 ? -6.630 11.893 5.422 1.00 91.19 95 ASN A N 1
ATOM 727 C CA . ASN A 1 95 ? -5.466 12.240 4.609 1.00 91.19 95 ASN A CA 1
ATOM 728 C C . ASN A 1 95 ? -4.360 11.203 4.797 1.00 91.19 95 ASN A C 1
ATOM 730 O O . ASN A 1 95 ? -4.418 10.390 5.719 1.00 91.19 95 ASN A O 1
ATOM 734 N N . PHE A 1 96 ? -3.342 11.264 3.947 1.00 92.81 96 PHE A N 1
ATOM 735 C CA . PHE A 1 96 ? -2.112 10.499 4.100 1.00 92.81 96 PHE A CA 1
ATOM 736 C C . PHE A 1 96 ? -0.961 11.426 4.470 1.00 92.81 96 PHE A C 1
ATOM 738 O O . PHE A 1 96 ? -0.890 12.552 3.978 1.00 92.81 96 PHE A O 1
ATOM 745 N N . THR A 1 97 ? -0.061 10.960 5.331 1.00 94.75 97 THR A N 1
ATOM 746 C CA . THR A 1 97 ? 1.234 11.618 5.525 1.00 94.75 97 THR A CA 1
ATOM 747 C C . THR A 1 97 ? 2.072 11.508 4.248 1.00 94.75 97 THR A C 1
ATOM 749 O O . THR A 1 97 ? 1.859 10.573 3.461 1.00 94.75 97 THR A O 1
ATOM 752 N N . PRO A 1 98 ? 3.065 12.397 4.056 1.00 96.12 98 PRO A N 1
ATOM 753 C CA . PRO A 1 98 ? 4.118 12.168 3.075 1.00 96.12 98 PRO A CA 1
ATOM 754 C C . PRO A 1 98 ? 4.684 10.755 3.214 1.00 96.12 98 PRO A C 1
ATOM 756 O O . PRO A 1 98 ? 4.785 10.229 4.329 1.00 96.12 98 PRO A O 1
ATOM 759 N N . ALA A 1 99 ? 4.980 10.130 2.079 1.00 94.31 99 ALA A N 1
ATOM 760 C CA . ALA A 1 99 ? 5.501 8.779 2.069 1.00 94.31 99 ALA A CA 1
ATOM 761 C C . ALA A 1 99 ? 6.984 8.797 2.466 1.00 94.31 99 ALA A C 1
ATOM 763 O O . ALA A 1 99 ? 7.754 9.606 1.949 1.00 94.31 99 ALA A O 1
ATOM 764 N N . ALA A 1 100 ? 7.373 7.916 3.382 1.00 93.56 100 ALA A N 1
ATOM 765 C CA . ALA A 1 100 ? 8.761 7.716 3.785 1.00 93.56 100 ALA A CA 1
ATOM 766 C C . ALA A 1 100 ? 9.274 6.386 3.232 1.00 93.56 100 ALA A C 1
ATOM 768 O O . ALA A 1 100 ? 8.495 5.440 3.102 1.00 93.56 100 ALA A O 1
ATOM 769 N N . ALA A 1 101 ? 10.563 6.325 2.895 1.00 91.31 101 ALA A N 1
ATOM 770 C CA . ALA A 1 101 ? 11.200 5.074 2.502 1.00 91.31 101 ALA A CA 1
ATOM 771 C C . ALA A 1 101 ? 11.102 4.045 3.642 1.00 91.31 101 ALA A C 1
ATOM 773 O O . ALA A 1 101 ? 11.125 4.417 4.820 1.00 91.31 101 ALA A O 1
ATOM 774 N N . MET A 1 102 ? 10.945 2.781 3.260 1.00 84.00 102 MET A N 1
ATOM 775 C CA . MET A 1 102 ? 10.864 1.612 4.136 1.00 84.00 102 MET A CA 1
ATOM 776 C C . MET A 1 102 ? 11.990 0.628 3.882 1.00 84.00 102 MET A C 1
ATOM 778 O O . MET A 1 102 ? 12.543 0.673 2.761 1.00 84.00 102 MET A O 1
#